Protein AF-A0A9X3Z5S8-F1 (afdb_monomer)

Secondary structure (DSSP, 8-state):
--HHHHHHHHHHHHHHHHH---------HHHHHHHHHHHHHHHHHHHHHHHHHHHHHHHHHHHHHT---HHHHHHHHHHHHHHHHHHHHHHHHHHHHHHHHHTTT-----

Structure (mmCIF, N/CA/C/O backbone):
data_AF-A0A9X3Z5S8-F1
#
_entry.id   AF-A0A9X3Z5S8-F1
#
loop_
_atom_site.group_PDB
_atom_site.id
_atom_site.type_symbol
_atom_site.label_atom_id
_atom_site.label_alt_id
_atom_site.label_comp_id
_atom_site.label_asym_id
_atom_site.label_entity_id
_atom_site.label_seq_id
_atom_site.pdbx_PDB_ins_code
_atom_site.Cartn_x
_atom_site.Cartn_y
_atom_site.Cartn_z
_atom_site.occupancy
_atom_site.B_iso_or_equiv
_atom_site.auth_seq_id
_atom_site.auth_comp_id
_atom_site.auth_asym_id
_atom_site.auth_atom_id
_atom_site.pdbx_PDB_model_num
ATOM 1 N N . MET A 1 1 ? 49.224 -14.948 -53.374 1.00 59.34 1 MET A N 1
ATOM 2 C CA . MET A 1 1 ? 48.389 -13.727 -53.307 1.00 59.34 1 MET A CA 1
ATOM 3 C C . MET A 1 1 ? 49.299 -12.514 -53.322 1.00 59.34 1 MET A C 1
ATOM 5 O O . MET A 1 1 ? 50.121 -12.370 -52.421 1.00 59.34 1 MET A O 1
ATOM 9 N N . ASN A 1 2 ? 49.204 -11.698 -54.368 1.00 77.31 2 ASN A N 1
ATOM 10 C CA . ASN A 1 2 ? 50.104 -10.565 -54.583 1.00 77.31 2 ASN A CA 1
ATOM 11 C C . ASN A 1 2 ? 49.851 -9.463 -53.538 1.00 77.31 2 ASN A C 1
ATOM 13 O O . ASN A 1 2 ? 48.727 -9.306 -53.066 1.00 77.31 2 ASN A O 1
ATOM 17 N N . HIS A 1 3 ? 50.877 -8.680 -53.180 1.00 76.88 3 HIS A N 1
ATOM 18 C CA . HIS A 1 3 ? 50.799 -7.618 -52.157 1.00 76.88 3 HIS A CA 1
ATOM 19 C C . HIS A 1 3 ? 49.606 -6.665 -52.368 1.00 76.88 3 HIS A C 1
ATOM 21 O O . HIS A 1 3 ? 48.899 -6.311 -51.429 1.00 76.88 3 HIS A O 1
ATOM 27 N N . LYS A 1 4 ? 49.311 -6.338 -53.632 1.00 79.38 4 LYS A N 1
ATOM 28 C CA . LYS A 1 4 ? 48.169 -5.500 -54.025 1.00 79.38 4 LYS A CA 1
ATOM 29 C C . LYS A 1 4 ? 46.807 -6.139 -53.703 1.00 79.38 4 LYS A C 1
ATOM 31 O O . LYS A 1 4 ? 45.887 -5.433 -53.316 1.00 79.38 4 LYS A O 1
ATOM 36 N N . GLN A 1 5 ? 46.688 -7.467 -53.793 1.00 79.12 5 GLN A N 1
ATOM 37 C CA . GLN A 1 5 ? 45.462 -8.200 -53.444 1.00 79.12 5 GLN A CA 1
ATOM 38 C C . GLN A 1 5 ? 45.247 -8.270 -51.924 1.00 79.12 5 GLN A C 1
ATOM 40 O O . GLN A 1 5 ? 44.112 -8.177 -51.470 1.00 79.12 5 GLN A O 1
ATOM 45 N N . LYS A 1 6 ? 46.326 -8.373 -51.130 1.00 76.44 6 LYS A N 1
ATOM 46 C CA . LYS A 1 6 ? 46.257 -8.295 -49.657 1.00 76.44 6 LYS A CA 1
ATOM 47 C C . LYS A 1 6 ? 45.746 -6.931 -49.191 1.00 76.44 6 LYS A C 1
ATOM 49 O O . LYS A 1 6 ? 44.852 -6.878 -48.356 1.00 76.44 6 LYS A O 1
ATOM 54 N N . LEU A 1 7 ? 46.267 -5.849 -49.773 1.00 78.06 7 LEU A N 1
ATOM 55 C CA . LEU A 1 7 ? 45.817 -4.488 -49.469 1.00 78.06 7 LEU A CA 1
ATOM 56 C C . LEU A 1 7 ? 44.363 -4.255 -49.891 1.00 78.06 7 LEU A C 1
ATOM 58 O O . LEU A 1 7 ? 43.588 -3.725 -49.105 1.00 78.06 7 LEU A O 1
ATOM 62 N N . ALA A 1 8 ? 43.972 -4.707 -51.087 1.00 82.44 8 ALA A N 1
ATOM 63 C CA . ALA A 1 8 ? 42.589 -4.593 -51.546 1.00 82.44 8 ALA A CA 1
ATOM 64 C C . ALA A 1 8 ? 41.612 -5.335 -50.617 1.00 82.44 8 ALA A C 1
ATOM 66 O O . ALA A 1 8 ? 40.583 -4.782 -50.243 1.00 82.44 8 ALA A O 1
ATOM 67 N N . SER A 1 9 ? 41.962 -6.551 -50.183 1.00 78.44 9 SER A N 1
ATOM 68 C CA . SER A 1 9 ? 41.125 -7.336 -49.269 1.00 78.44 9 SER A CA 1
ATOM 69 C C . SER A 1 9 ? 41.057 -6.736 -47.858 1.00 78.44 9 SER A C 1
ATOM 71 O O . SER A 1 9 ? 40.017 -6.830 -47.212 1.00 78.44 9 SER A O 1
ATOM 73 N N . LEU A 1 10 ? 42.137 -6.100 -47.387 1.00 82.12 10 LEU A N 1
ATOM 74 C CA . LEU A 1 10 ? 42.179 -5.398 -46.100 1.00 82.12 10 LEU A CA 1
ATOM 75 C C . LEU A 1 10 ? 41.271 -4.160 -46.106 1.00 82.12 10 LEU A C 1
ATOM 77 O O . LEU A 1 10 ? 40.514 -3.952 -45.162 1.00 82.12 10 LEU A O 1
ATOM 81 N N . VAL A 1 11 ? 41.319 -3.365 -47.179 1.00 83.81 11 VAL A N 1
ATOM 82 C CA . VAL A 1 11 ? 40.474 -2.171 -47.336 1.00 83.81 11 VAL A CA 1
ATOM 83 C C . VAL A 1 11 ? 39.000 -2.565 -47.375 1.00 83.81 11 VAL A C 1
ATOM 85 O O . VAL A 1 11 ? 38.195 -1.972 -46.667 1.00 83.81 11 VAL A O 1
ATOM 88 N N . LEU A 1 12 ? 38.657 -3.620 -48.118 1.00 82.81 12 LEU A N 1
ATOM 89 C CA . LEU A 1 12 ? 37.283 -4.119 -48.216 1.00 82.81 12 LEU A CA 1
ATOM 90 C C . LEU A 1 12 ? 36.747 -4.608 -46.860 1.00 82.81 12 LEU A C 1
ATOM 92 O O . LEU A 1 12 ? 35.613 -4.303 -46.501 1.00 82.81 12 LEU A O 1
ATOM 96 N N . PHE A 1 13 ? 37.578 -5.297 -46.074 1.00 82.25 13 PHE A N 1
ATOM 97 C CA . PHE A 1 13 ? 37.233 -5.731 -44.718 1.00 82.25 13 PHE A CA 1
ATOM 98 C C . PHE A 1 13 ? 36.998 -4.545 -43.767 1.00 82.25 13 PHE A C 1
ATOM 100 O O . PHE A 1 13 ? 36.011 -4.524 -43.032 1.00 82.25 13 PHE A O 1
ATOM 107 N N . PHE A 1 14 ? 37.857 -3.523 -43.821 1.00 79.00 14 PHE A N 1
ATOM 108 C CA . PHE A 1 14 ? 37.717 -2.319 -42.995 1.00 79.00 14 PHE A CA 1
ATOM 109 C C . PHE A 1 14 ? 36.494 -1.476 -43.385 1.00 79.00 14 PHE A C 1
ATOM 111 O O . PHE A 1 14 ? 35.823 -0.924 -42.516 1.00 79.00 14 PHE A O 1
ATOM 118 N N . SER A 1 15 ? 36.156 -1.411 -44.677 1.00 76.06 15 SER A N 1
ATOM 119 C CA . SER A 1 15 ? 34.953 -0.724 -45.157 1.00 76.06 15 SER A CA 1
ATOM 120 C C . SER A 1 15 ? 33.663 -1.399 -44.689 1.00 76.06 15 SER A C 1
ATOM 122 O O . SER A 1 15 ? 32.731 -0.696 -44.318 1.00 76.06 15 SER A O 1
ATOM 124 N N . ILE A 1 16 ? 33.615 -2.735 -44.648 1.00 78.81 16 ILE A N 1
ATOM 125 C CA . ILE A 1 16 ? 32.450 -3.480 -44.136 1.00 78.81 16 ILE A CA 1
ATOM 126 C C . ILE A 1 16 ? 32.283 -3.266 -42.624 1.00 78.81 16 ILE A C 1
ATOM 128 O O . ILE A 1 16 ? 31.165 -3.121 -42.140 1.00 78.81 16 ILE A O 1
ATOM 132 N N . LEU A 1 17 ? 33.386 -3.189 -41.872 1.00 74.81 17 LEU A N 1
ATOM 133 C CA . LEU A 1 17 ? 33.348 -2.879 -40.439 1.00 74.81 17 LEU A CA 1
ATOM 134 C C . LEU A 1 17 ? 32.859 -1.451 -40.152 1.00 74.81 17 LEU A C 1
ATOM 136 O O . LEU A 1 17 ? 32.187 -1.229 -39.152 1.00 74.81 17 LEU A O 1
ATOM 140 N N . MET A 1 18 ? 33.169 -0.492 -41.030 1.00 75.12 18 MET A N 1
ATOM 141 C CA . MET A 1 18 ? 32.757 0.913 -40.891 1.00 75.12 18 MET A CA 1
ATOM 142 C C . MET A 1 18 ? 31.294 1.162 -41.290 1.00 75.12 18 MET A C 1
ATOM 144 O O . MET A 1 18 ? 30.715 2.161 -40.871 1.00 75.12 18 MET A O 1
ATOM 148 N N . THR A 1 19 ? 30.687 0.275 -42.086 1.00 71.19 19 THR A N 1
ATOM 149 C CA . THR A 1 19 ? 29.264 0.344 -42.471 1.00 71.19 19 THR A CA 1
ATOM 150 C C . THR A 1 19 ? 28.374 -0.606 -41.672 1.00 71.19 19 THR A C 1
ATOM 152 O O . THR A 1 19 ? 27.153 -0.582 -41.834 1.00 71.19 19 THR A O 1
ATOM 155 N N . ALA A 1 20 ? 28.955 -1.416 -40.782 1.00 64.06 20 ALA A N 1
ATOM 156 C CA . ALA A 1 20 ? 28.213 -2.248 -39.850 1.00 64.06 20 ALA A CA 1
ATOM 157 C C . ALA A 1 20 ? 27.493 -1.363 -38.820 1.00 64.06 20 ALA A C 1
ATOM 159 O O . ALA A 1 20 ? 28.063 -0.931 -37.820 1.00 64.06 20 ALA A O 1
ATOM 160 N N . THR A 1 21 ? 26.216 -1.082 -39.063 1.00 66.00 21 THR A N 1
ATOM 161 C CA . THR A 1 21 ? 25.355 -0.414 -38.087 1.00 66.00 21 THR A CA 1
ATOM 162 C C . THR A 1 21 ? 25.050 -1.380 -36.937 1.00 66.00 21 THR A C 1
ATOM 164 O O . THR A 1 21 ? 24.496 -2.455 -37.201 1.00 66.00 21 THR A O 1
ATOM 167 N N . PRO A 1 22 ? 25.356 -1.040 -35.670 1.00 65.81 22 PRO 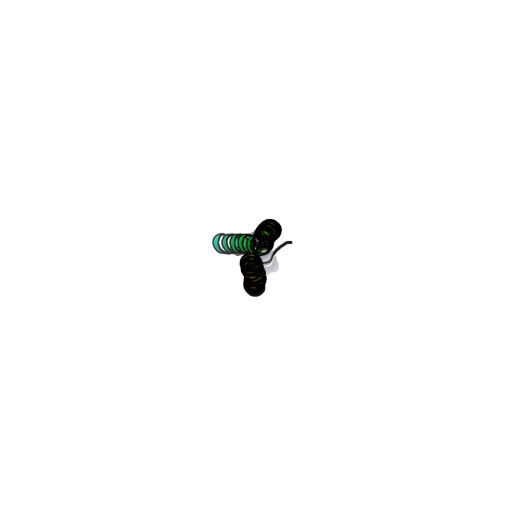A N 1
ATOM 168 C CA . PRO A 1 22 ? 24.942 -1.863 -34.544 1.00 65.81 22 PRO A CA 1
ATOM 169 C C . PRO A 1 22 ? 23.412 -1.873 -34.487 1.00 65.81 22 PRO A C 1
ATOM 171 O O . PRO A 1 22 ? 22.773 -0.855 -34.230 1.00 65.81 22 PRO A O 1
ATOM 174 N N . THR A 1 23 ? 22.814 -3.028 -34.769 1.00 61.16 23 THR A N 1
ATOM 175 C CA . THR A 1 23 ? 21.375 -3.226 -34.586 1.00 61.16 23 THR A CA 1
ATOM 176 C C . THR A 1 23 ? 21.169 -3.674 -33.150 1.00 61.16 23 THR A C 1
ATOM 178 O O . THR A 1 23 ? 21.380 -4.838 -32.817 1.00 61.16 23 THR A O 1
ATOM 181 N N . PHE A 1 24 ? 20.809 -2.737 -32.278 1.00 67.94 24 PHE A N 1
ATOM 182 C CA . PHE A 1 24 ? 20.334 -3.082 -30.945 1.00 67.94 24 PHE A CA 1
ATOM 183 C C . PHE A 1 24 ? 18.920 -3.650 -31.078 1.00 67.94 24 PHE A C 1
ATOM 185 O O . PHE A 1 24 ? 18.082 -3.068 -31.768 1.00 67.94 24 PHE A O 1
ATOM 192 N N . ALA A 1 25 ? 18.647 -4.788 -30.439 1.00 61.06 25 ALA A N 1
ATOM 193 C CA . ALA A 1 25 ? 17.271 -5.228 -30.262 1.00 61.06 25 ALA A CA 1
ATOM 194 C C . ALA A 1 25 ? 16.543 -4.132 -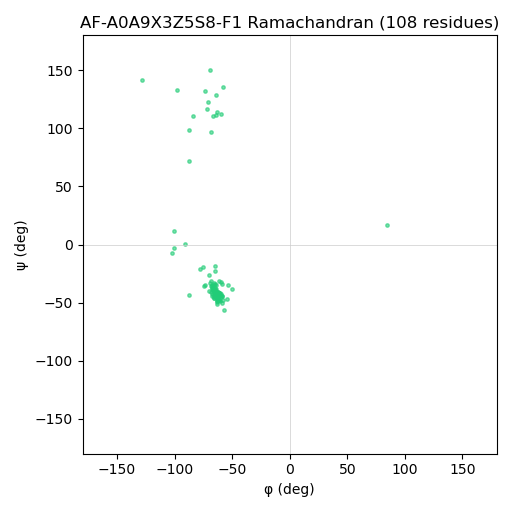29.471 1.00 61.06 25 ALA A C 1
ATOM 196 O O . ALA A 1 25 ? 16.893 -3.867 -28.323 1.00 61.06 25 ALA A O 1
ATOM 197 N N . ALA A 1 26 ? 15.597 -3.439 -30.106 1.00 61.12 26 ALA A N 1
ATOM 198 C CA . ALA A 1 26 ? 14.790 -2.445 -29.419 1.00 61.12 26 ALA A CA 1
ATOM 199 C C . ALA A 1 26 ? 13.959 -3.151 -28.341 1.00 61.12 26 ALA A C 1
ATOM 201 O O . ALA A 1 26 ? 13.281 -4.141 -28.634 1.00 61.12 26 ALA A O 1
ATOM 202 N N . ASP A 1 27 ? 14.008 -2.649 -27.106 1.00 63.50 27 ASP A N 1
ATOM 203 C CA . ASP A 1 27 ? 13.148 -3.152 -26.040 1.00 63.50 27 ASP A CA 1
ATOM 204 C C . ASP A 1 27 ? 11.679 -3.016 -26.453 1.00 63.50 27 ASP A C 1
ATOM 206 O O . ASP A 1 27 ? 11.242 -1.996 -26.995 1.00 63.50 27 ASP A O 1
ATOM 210 N N . ASN A 1 28 ? 10.899 -4.070 -26.214 1.00 72.81 28 ASN A N 1
ATOM 211 C CA . ASN A 1 28 ? 9.490 -4.081 -26.576 1.00 72.81 28 ASN A CA 1
ATOM 212 C C . ASN A 1 28 ? 8.736 -3.045 -25.724 1.00 72.81 28 ASN A C 1
ATOM 214 O O . ASN A 1 28 ? 8.556 -3.230 -24.521 1.00 72.81 28 ASN A O 1
ATOM 218 N N . VAL A 1 29 ? 8.273 -1.965 -26.363 1.00 68.81 29 VAL A N 1
ATOM 219 C CA . VAL A 1 29 ? 7.595 -0.827 -25.715 1.00 68.81 29 VAL A CA 1
ATOM 220 C C . VAL A 1 29 ? 6.409 -1.266 -24.852 1.00 68.81 29 VAL A C 1
ATOM 222 O O . VAL A 1 29 ? 6.189 -0.694 -23.787 1.00 68.81 29 VAL A O 1
ATOM 225 N N . LEU A 1 30 ? 5.673 -2.307 -25.261 1.00 65.75 30 LEU A N 1
ATOM 226 C CA . LEU A 1 30 ? 4.557 -2.843 -24.477 1.00 65.75 30 LEU A CA 1
ATOM 227 C C . LEU A 1 30 ? 5.057 -3.521 -23.197 1.00 65.75 30 LEU A C 1
ATOM 229 O O . LEU A 1 30 ? 4.492 -3.304 -22.130 1.00 65.75 30 LEU A O 1
ATOM 233 N N . VAL A 1 31 ? 6.155 -4.278 -23.278 1.00 75.31 31 VAL A N 1
ATOM 234 C CA . VAL A 1 31 ? 6.772 -4.933 -22.113 1.00 75.31 3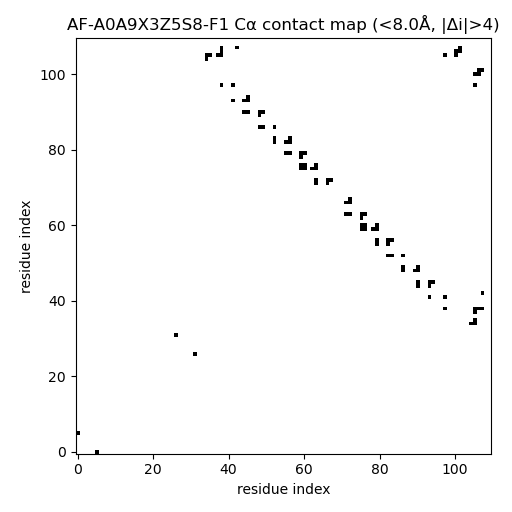1 VAL A CA 1
ATOM 235 C C . VAL A 1 31 ? 7.294 -3.891 -21.122 1.00 75.31 31 VAL A C 1
ATOM 237 O O . VAL A 1 31 ? 7.032 -4.003 -19.926 1.00 75.31 31 VAL A O 1
ATOM 240 N N . THR A 1 32 ? 7.977 -2.850 -21.598 1.00 78.75 32 THR A N 1
ATOM 241 C CA . THR A 1 32 ? 8.492 -1.772 -20.739 1.00 78.75 32 THR A CA 1
ATOM 242 C C . THR A 1 32 ? 7.360 -0.938 -20.131 1.00 78.75 32 THR A C 1
ATOM 244 O O . THR A 1 32 ? 7.368 -0.667 -18.931 1.00 78.75 32 THR A O 1
ATOM 247 N N . GLY A 1 33 ? 6.336 -0.593 -20.918 1.00 77.19 33 GLY A N 1
ATOM 248 C CA . GLY A 1 33 ? 5.168 0.148 -20.438 1.00 77.19 33 GLY A CA 1
ATOM 249 C C . GLY A 1 33 ? 4.383 -0.609 -19.363 1.00 77.19 33 GLY A C 1
ATOM 250 O O . GLY A 1 33 ? 4.024 -0.029 -18.338 1.00 77.19 33 GLY A O 1
ATOM 251 N N . THR A 1 34 ? 4.173 -1.919 -19.536 1.00 83.75 34 THR A N 1
ATOM 252 C CA . THR A 1 34 ? 3.514 -2.752 -18.518 1.00 83.75 34 THR A CA 1
ATOM 253 C C . THR A 1 34 ? 4.343 -2.863 -17.240 1.00 83.75 34 THR A C 1
ATOM 255 O O . THR A 1 34 ? 3.772 -2.783 -16.154 1.00 83.75 34 THR A O 1
ATOM 258 N N . LYS A 1 35 ? 5.675 -2.991 -17.336 1.00 82.25 35 LYS A N 1
ATOM 259 C CA . LYS A 1 35 ? 6.554 -2.996 -16.153 1.00 82.25 35 LYS A CA 1
ATOM 260 C C . LYS A 1 35 ? 6.421 -1.706 -15.342 1.00 82.25 35 LYS A C 1
ATOM 262 O O . LYS A 1 35 ? 6.275 -1.778 -14.125 1.00 82.25 35 LYS A O 1
ATOM 267 N N . ASN A 1 36 ? 6.390 -0.553 -16.010 1.00 85.75 36 ASN A N 1
ATOM 268 C CA . ASN A 1 36 ? 6.232 0.747 -15.352 1.00 85.75 36 ASN A CA 1
ATOM 269 C C . ASN A 1 36 ? 4.856 0.892 -14.694 1.00 85.75 36 ASN A C 1
ATOM 271 O O . ASN A 1 36 ? 4.773 1.245 -13.522 1.00 85.75 36 ASN A O 1
ATOM 275 N N . MET A 1 37 ? 3.785 0.518 -15.400 1.00 85.12 37 MET A N 1
ATOM 276 C CA . MET A 1 37 ? 2.432 0.544 -14.836 1.00 85.12 37 MET A CA 1
ATOM 277 C C . MET A 1 37 ? 2.327 -0.333 -13.582 1.00 85.12 37 MET A C 1
ATOM 279 O O . MET A 1 37 ? 1.745 0.071 -12.578 1.00 85.12 37 MET A O 1
ATOM 283 N N . LEU A 1 38 ? 2.898 -1.539 -13.626 1.00 87.50 38 LEU A N 1
ATOM 284 C CA . LEU A 1 38 ? 2.848 -2.475 -12.508 1.00 87.50 38 LEU A CA 1
ATOM 285 C C . LEU A 1 38 ? 3.664 -1.966 -11.312 1.00 87.50 38 LEU A C 1
ATOM 287 O O . LEU A 1 38 ? 3.218 -2.080 -10.171 1.00 87.50 38 LEU A O 1
ATOM 291 N N . ASN A 1 39 ? 4.814 -1.343 -11.576 1.00 87.25 39 ASN A N 1
ATOM 292 C CA . ASN A 1 39 ? 5.617 -0.651 -10.571 1.00 87.25 39 ASN A CA 1
ATOM 293 C C . ASN A 1 39 ? 4.834 0.466 -9.875 1.00 87.25 39 ASN A C 1
ATOM 295 O O . ASN A 1 39 ? 4.791 0.507 -8.642 1.00 87.25 39 ASN A O 1
ATOM 299 N N . ASP A 1 40 ? 4.197 1.339 -10.653 1.00 87.75 40 ASP A N 1
ATOM 300 C CA . ASP A 1 40 ? 3.445 2.477 -10.130 1.00 87.75 40 ASP A CA 1
ATOM 301 C C . ASP A 1 40 ? 2.262 2.008 -9.288 1.00 87.75 40 ASP A C 1
ATOM 303 O O . ASP A 1 40 ? 2.099 2.442 -8.146 1.00 87.75 40 ASP A O 1
ATOM 307 N N . VAL A 1 41 ? 1.473 1.062 -9.804 1.00 89.25 41 VAL A N 1
ATOM 308 C CA . VAL A 1 41 ? 0.324 0.502 -9.082 1.00 89.25 41 VAL A CA 1
ATOM 309 C C . VAL A 1 41 ? 0.765 -0.108 -7.755 1.00 89.25 41 VAL A C 1
ATOM 311 O O . VAL A 1 41 ? 0.171 0.198 -6.725 1.00 89.25 41 VAL A O 1
ATOM 314 N N . LEU A 1 42 ? 1.823 -0.923 -7.740 1.00 88.69 42 LEU A N 1
ATOM 315 C CA . LEU A 1 42 ? 2.308 -1.552 -6.508 1.00 88.69 42 LEU A CA 1
ATOM 316 C C . LEU A 1 42 ? 2.904 -0.537 -5.526 1.00 88.69 42 LEU A C 1
ATOM 318 O O . LEU A 1 42 ? 2.739 -0.699 -4.319 1.00 88.69 42 LEU A O 1
ATOM 322 N N . LYS A 1 43 ? 3.566 0.524 -6.010 1.00 87.75 43 LYS A N 1
ATOM 323 C CA . LYS A 1 43 ? 4.049 1.631 -5.166 1.00 87.75 43 LYS A CA 1
ATOM 324 C C . LYS A 1 43 ? 2.876 2.348 -4.498 1.00 87.75 43 LYS A C 1
ATOM 326 O O . LYS A 1 43 ? 2.896 2.537 -3.285 1.00 87.75 43 LYS A O 1
ATOM 331 N N . TRP A 1 44 ? 1.836 2.679 -5.260 1.00 89.12 44 TRP A N 1
ATOM 332 C CA . TRP A 1 44 ? 0.630 3.309 -4.723 1.00 89.12 44 TRP A CA 1
ATOM 333 C C . TRP A 1 44 ? -0.134 2.403 -3.766 1.00 89.12 44 TRP A C 1
ATOM 335 O O . TRP A 1 44 ? -0.638 2.888 -2.758 1.00 89.12 44 TRP A O 1
ATOM 345 N N . LEU A 1 45 ? -0.195 1.099 -4.035 1.00 89.31 45 LEU A N 1
ATOM 346 C CA . LEU A 1 45 ? -0.910 0.151 -3.187 1.00 89.31 45 LEU A CA 1
ATOM 347 C C . LEU A 1 45 ? -0.287 0.073 -1.782 1.00 89.31 45 LEU A C 1
ATOM 349 O O . LEU A 1 45 ? -1.015 0.179 -0.798 1.00 89.31 45 LEU A O 1
ATOM 353 N N . LEU A 1 46 ? 1.046 0.003 -1.700 1.00 90.06 46 LEU A N 1
ATOM 354 C CA . LEU A 1 46 ? 1.801 0.002 -0.435 1.00 90.06 46 LEU A CA 1
ATOM 355 C C . LEU A 1 46 ? 1.677 1.322 0.351 1.00 90.06 46 LEU A C 1
ATOM 357 O O . LEU A 1 46 ? 1.862 1.367 1.559 1.00 90.06 46 LEU A O 1
ATOM 361 N N . ILE A 1 47 ? 1.353 2.430 -0.317 1.00 91.12 47 ILE A N 1
ATOM 362 C CA . ILE 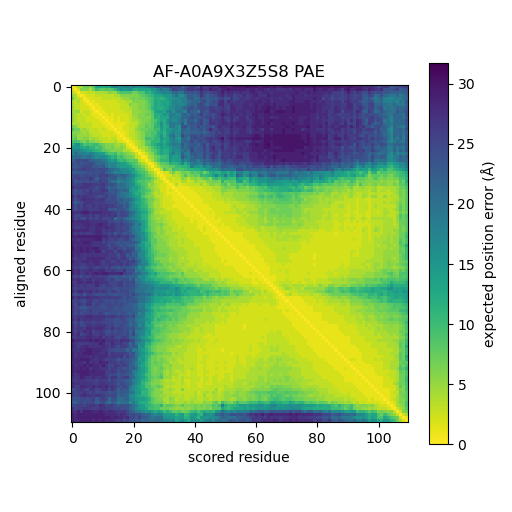A 1 47 ? 1.124 3.722 0.350 1.00 91.12 47 ILE A CA 1
ATOM 363 C C . ILE A 1 47 ? -0.341 3.852 0.791 1.00 91.12 47 ILE A C 1
ATOM 365 O O . ILE A 1 47 ? -0.639 4.303 1.899 1.00 91.12 47 ILE A O 1
ATOM 369 N N . LEU A 1 48 ? -1.279 3.462 -0.073 1.00 91.25 48 LEU A N 1
ATOM 370 C CA . LEU A 1 48 ? -2.709 3.656 0.145 1.00 91.25 48 LEU A CA 1
ATOM 371 C C . LEU A 1 48 ? -3.288 2.700 1.184 1.00 91.25 48 LEU A C 1
ATOM 373 O O . LEU A 1 48 ? -4.165 3.111 1.943 1.00 91.25 48 LEU A O 1
ATOM 377 N N . ILE A 1 49 ? -2.821 1.452 1.256 1.00 92.62 49 ILE A N 1
ATOM 378 C CA . ILE A 1 49 ? -3.298 0.486 2.257 1.00 92.62 49 ILE A CA 1
ATOM 379 C C . ILE A 1 49 ? -3.099 1.019 3.687 1.00 92.62 49 ILE A C 1
ATOM 381 O O . ILE A 1 49 ? -4.096 1.148 4.408 1.00 92.62 49 ILE A O 1
ATOM 385 N N . PRO A 1 50 ? -1.883 1.400 4.121 1.00 92.38 50 PRO A N 1
ATOM 386 C CA . PRO A 1 50 ? -1.686 1.927 5.466 1.00 92.38 50 PRO A CA 1
ATOM 387 C C . PRO A 1 50 ? -2.365 3.286 5.660 1.00 92.38 50 PRO A C 1
ATOM 389 O O . PRO A 1 50 ? -2.921 3.530 6.731 1.00 92.38 50 PRO A O 1
ATOM 392 N N . ALA A 1 51 ? -2.396 4.151 4.640 1.00 94.00 51 ALA A N 1
ATOM 393 C CA . ALA A 1 51 ? -3.057 5.453 4.735 1.00 94.00 51 ALA A CA 1
ATOM 394 C C . ALA A 1 51 ? -4.573 5.323 4.967 1.00 94.00 51 ALA A C 1
ATOM 396 O O . ALA A 1 51 ? -5.126 5.923 5.890 1.00 94.00 51 ALA A O 1
ATOM 397 N N . THR A 1 52 ? -5.255 4.501 4.169 1.00 93.25 52 THR A N 1
ATOM 398 C CA . THR A 1 52 ? -6.704 4.275 4.298 1.00 93.25 52 THR A CA 1
ATOM 399 C C . THR A 1 52 ? -7.050 3.556 5.600 1.00 93.25 52 THR A C 1
ATOM 401 O O . THR A 1 52 ? -8.025 3.920 6.262 1.00 93.25 52 THR A O 1
ATOM 404 N N . ALA A 1 53 ? -6.221 2.601 6.031 1.00 93.62 53 ALA A N 1
ATOM 405 C CA . ALA A 1 53 ? -6.372 1.949 7.324 1.00 93.62 53 ALA A CA 1
ATOM 406 C C . ALA A 1 53 ? -6.208 2.934 8.490 1.00 93.62 53 ALA A C 1
ATOM 408 O O . ALA A 1 53 ? -7.013 2.910 9.421 1.00 93.62 53 ALA A O 1
ATOM 409 N N . ALA A 1 54 ? -5.223 3.835 8.431 1.00 93.38 54 ALA A N 1
ATOM 410 C CA . ALA A 1 54 ? -5.015 4.862 9.448 1.00 93.38 54 ALA A CA 1
ATOM 411 C C . ALA A 1 54 ? -6.227 5.798 9.572 1.00 93.38 54 ALA A C 1
ATOM 413 O O . ALA A 1 54 ? -6.657 6.096 10.688 1.00 93.38 54 ALA A O 1
ATOM 414 N N . VAL A 1 55 ? -6.825 6.204 8.445 1.00 96.38 55 VAL A N 1
ATOM 415 C CA . VAL A 1 55 ? -8.053 7.018 8.421 1.00 96.38 55 VAL A CA 1
ATOM 416 C C . VAL A 1 55 ? -9.248 6.250 8.993 1.00 96.38 55 VAL A C 1
ATOM 418 O O . VAL A 1 55 ? -9.979 6.773 9.832 1.00 96.38 55 VAL A O 1
ATOM 421 N N . ALA A 1 56 ? -9.445 4.989 8.602 1.00 94.00 56 ALA A N 1
ATOM 422 C CA . ALA A 1 56 ? -10.538 4.175 9.133 1.00 94.00 56 ALA A CA 1
ATOM 423 C C . ALA A 1 56 ? -10.391 3.944 10.648 1.00 94.00 56 ALA A C 1
ATOM 425 O O . ALA A 1 56 ? -11.359 4.064 11.401 1.00 94.00 56 ALA A O 1
ATOM 426 N N . ILE A 1 57 ? -9.174 3.658 11.117 1.00 95.50 57 ILE A N 1
ATOM 427 C CA . ILE A 1 57 ? -8.868 3.462 12.537 1.00 95.50 57 ILE A CA 1
ATOM 428 C C . ILE A 1 57 ? -9.075 4.759 13.323 1.00 95.50 57 ILE A C 1
ATOM 430 O O . ILE A 1 57 ? -9.672 4.724 14.402 1.00 95.50 57 ILE A O 1
ATOM 434 N N . SER A 1 58 ? -8.611 5.903 12.818 1.00 93.75 58 SER A N 1
ATOM 435 C CA . SER A 1 58 ? -8.787 7.191 13.497 1.00 93.75 58 SER A CA 1
ATOM 436 C C . SER A 1 58 ? -10.263 7.586 13.581 1.00 93.75 58 SER A C 1
ATOM 438 O O . SER A 1 58 ? -10.717 7.986 14.654 1.00 93.75 58 SER A O 1
ATOM 440 N N . TYR A 1 59 ? -11.041 7.354 12.521 1.00 94.38 59 TYR A N 1
ATOM 441 C CA . TYR A 1 59 ? -12.486 7.582 12.514 1.00 94.38 59 TYR A CA 1
ATOM 442 C C . TYR A 1 59 ? -13.217 6.718 13.552 1.00 94.38 59 TYR A C 1
ATOM 444 O O . TYR A 1 59 ? -14.005 7.228 14.348 1.00 94.38 59 TYR A O 1
ATOM 452 N N . GLN A 1 60 ? -12.912 5.418 13.623 1.00 94.50 60 GLN A N 1
ATOM 453 C CA . GLN A 1 60 ? -13.520 4.544 14.633 1.00 94.50 60 GLN A CA 1
ATOM 454 C C . GLN A 1 60 ? -13.098 4.913 16.059 1.00 94.50 60 GLN A C 1
ATOM 456 O O . GLN A 1 60 ? -13.909 4.818 16.981 1.00 94.50 60 GLN A O 1
ATOM 461 N N . ASN A 1 61 ? -11.855 5.359 16.257 1.00 93.31 61 ASN A N 1
ATOM 462 C CA . ASN A 1 61 ? -11.395 5.863 17.550 1.00 93.31 61 ASN A CA 1
ATOM 463 C C . ASN A 1 61 ? -12.128 7.139 17.959 1.00 93.31 61 ASN A C 1
ATOM 465 O O . ASN A 1 61 ? -12.461 7.292 19.132 1.00 93.31 61 ASN A O 1
ATOM 469 N N . TRP A 1 62 ? -12.400 8.036 17.014 1.00 94.31 62 TRP A N 1
ATOM 470 C CA . TRP A 1 62 ? -13.198 9.223 17.286 1.00 94.31 62 TRP A CA 1
ATOM 471 C C . TRP A 1 62 ? -14.619 8.841 17.704 1.00 94.31 62 TRP A C 1
ATOM 473 O O . TRP A 1 62 ? -15.044 9.218 18.792 1.00 94.31 62 TRP A O 1
ATOM 483 N N . LEU A 1 63 ? -15.296 7.988 16.933 1.00 92.31 63 LEU A N 1
ATOM 484 C CA . LEU A 1 63 ? -16.635 7.512 17.287 1.00 92.31 63 LEU A CA 1
ATOM 485 C C . LEU A 1 63 ? -16.678 6.779 18.633 1.00 92.31 63 LEU A C 1
ATOM 487 O O . LEU A 1 63 ? -17.690 6.822 19.322 1.00 92.31 63 LEU A O 1
ATOM 491 N N . LYS A 1 64 ? -15.600 6.083 19.006 1.00 91.94 64 LYS A N 1
ATOM 492 C CA . LYS A 1 64 ? -15.475 5.416 20.306 1.00 91.94 64 LYS A CA 1
ATOM 493 C C . LYS A 1 64 ? -15.375 6.412 21.462 1.00 91.94 64 LYS A C 1
ATOM 495 O O . LYS A 1 64 ? -15.844 6.097 22.543 1.00 91.94 64 LYS A O 1
ATOM 500 N N . LYS A 1 65 ? -14.784 7.591 21.246 1.00 91.62 65 LYS A N 1
ATOM 501 C CA . LYS A 1 65 ? -14.723 8.664 22.254 1.00 91.62 65 LYS A CA 1
ATOM 502 C C . LYS A 1 65 ? -16.052 9.406 22.419 1.00 91.62 65 LYS A C 1
ATOM 504 O O . LYS A 1 65 ? -16.234 10.077 23.423 1.00 91.62 65 LYS A O 1
ATOM 509 N N . SER A 1 66 ? -16.946 9.313 21.437 1.00 91.00 66 SER A N 1
ATOM 510 C CA . SER A 1 66 ? -18.242 10.004 21.428 1.00 91.00 66 SER A CA 1
ATOM 511 C C . SER A 1 66 ? -19.389 9.199 22.044 1.00 91.00 66 SER A C 1
ATOM 513 O O . SER A 1 66 ? -20.517 9.676 22.041 1.00 91.00 66 SER A O 1
ATOM 515 N N . THR A 1 67 ? -19.126 7.985 22.530 1.00 90.56 67 THR A N 1
ATOM 516 C CA . THR A 1 67 ? -20.128 7.105 23.143 1.00 90.56 67 THR A CA 1
ATOM 517 C C . THR A 1 67 ? -19.624 6.626 24.500 1.00 90.56 67 THR A C 1
ATOM 519 O O . THR A 1 67 ? -18.435 6.347 24.658 1.00 90.56 67 THR A O 1
ATOM 522 N N . GLU A 1 68 ? -20.525 6.534 25.475 1.00 91.06 68 GLU A N 1
ATOM 523 C CA . GLU A 1 68 ? -20.245 6.004 26.817 1.00 91.06 68 GLU A CA 1
ATOM 524 C C . GLU A 1 68 ? -20.772 4.570 26.985 1.00 91.06 68 GLU A C 1
ATOM 526 O O . GLU A 1 68 ? -20.459 3.904 27.969 1.00 91.06 68 GLU A O 1
ATOM 531 N N . GLU A 1 69 ? -21.520 4.063 25.997 1.00 94.56 69 GLU A N 1
ATOM 532 C CA . GLU A 1 69 ? -22.122 2.732 26.030 1.00 94.56 69 GLU A CA 1
ATOM 533 C C . GLU A 1 69 ? -21.061 1.626 25.862 1.00 94.56 69 GLU A C 1
ATOM 535 O O . GLU A 1 69 ? -20.439 1.506 24.793 1.00 94.56 69 GLU A O 1
ATOM 540 N N . PRO A 1 70 ? -20.850 0.752 26.869 1.00 91.25 70 PRO A N 1
ATOM 541 C CA . PRO A 1 70 ? -19.797 -0.264 26.834 1.00 91.25 70 PRO A CA 1
ATOM 542 C C . PRO A 1 70 ? -19.910 -1.228 25.646 1.00 91.25 70 PR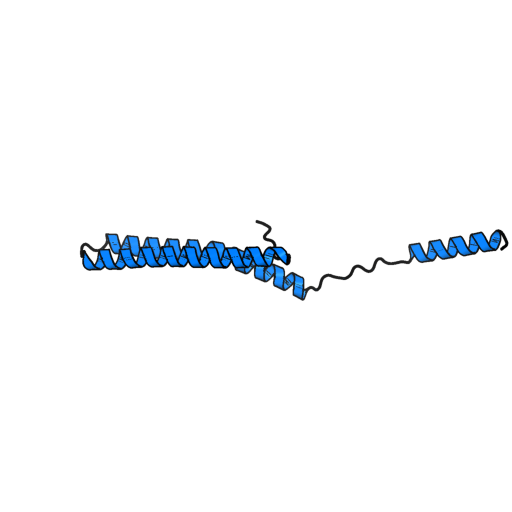O A C 1
ATOM 544 O O . PRO A 1 70 ? -18.894 -1.658 25.087 1.00 91.25 70 PRO A O 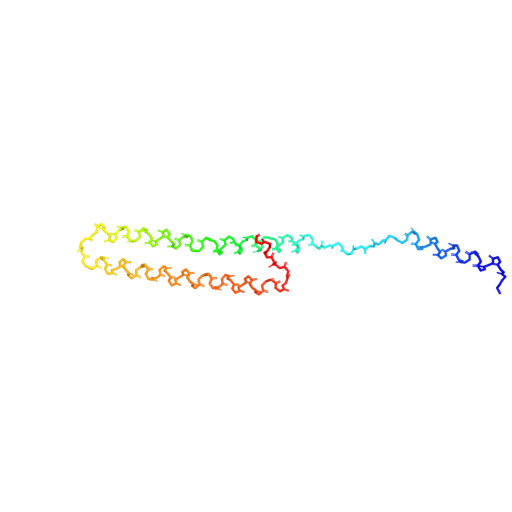1
ATOM 547 N N . ALA A 1 71 ? -21.138 -1.551 25.230 1.00 93.25 71 ALA A N 1
ATOM 548 C CA . ALA A 1 71 ? -21.394 -2.433 24.096 1.00 93.25 71 ALA A CA 1
ATOM 549 C C . ALA A 1 71 ? -20.901 -1.824 22.770 1.00 93.25 71 ALA A C 1
ATOM 551 O O . ALA A 1 71 ? -20.250 -2.504 21.967 1.00 93.25 71 ALA A O 1
ATOM 552 N N . GLU A 1 72 ? -21.134 -0.527 22.557 1.00 92.12 72 GLU A N 1
ATOM 553 C CA . GLU A 1 72 ? -20.675 0.180 21.359 1.00 92.12 72 GLU A CA 1
ATOM 554 C C . GLU A 1 72 ? -19.153 0.354 21.346 1.00 92.12 72 GLU A C 1
ATOM 556 O O . GLU A 1 72 ? -18.500 0.155 20.315 1.00 92.12 72 GLU A O 1
ATOM 561 N N . ILE A 1 73 ? -18.564 0.659 22.504 1.00 93.31 73 ILE A N 1
ATOM 562 C CA . ILE A 1 73 ? -17.111 0.774 22.686 1.00 93.31 73 ILE A CA 1
ATOM 563 C C . ILE A 1 73 ? -16.417 -0.552 22.335 1.00 93.31 73 ILE A C 1
ATOM 565 O O . ILE A 1 73 ? -15.377 -0.560 21.653 1.00 93.31 73 ILE A O 1
ATOM 569 N N . ALA A 1 74 ? -16.988 -1.683 22.761 1.00 93.25 74 ALA A N 1
ATOM 570 C CA . ALA A 1 74 ? -16.481 -3.016 22.451 1.00 93.25 74 ALA A CA 1
ATOM 571 C C . ALA A 1 74 ? -16.586 -3.330 20.948 1.00 93.25 74 ALA A C 1
ATOM 573 O O . ALA A 1 74 ? -15.616 -3.803 20.342 1.00 93.25 74 ALA A O 1
ATOM 574 N N . ALA A 1 75 ? -17.720 -3.000 20.319 1.00 94.12 75 ALA A N 1
ATOM 575 C CA . ALA A 1 75 ? -17.927 -3.184 18.884 1.00 94.12 75 ALA A CA 1
ATOM 576 C C . ALA A 1 75 ? -16.915 -2.380 18.047 1.00 94.12 75 ALA A C 1
ATOM 578 O O . ALA A 1 75 ? -16.240 -2.945 17.181 1.00 94.12 75 ALA A O 1
ATOM 579 N N . LYS A 1 76 ? -16.723 -1.090 18.351 1.00 91.81 76 LYS A N 1
ATOM 580 C CA . LYS A 1 76 ? -15.750 -0.228 17.653 1.00 91.81 76 LYS A CA 1
ATOM 581 C C . LYS A 1 76 ? -14.309 -0.702 17.862 1.00 91.81 76 LYS A C 1
ATOM 583 O O . LYS A 1 76 ? -13.522 -0.728 16.917 1.00 91.81 76 LYS A O 1
ATOM 588 N N . SER A 1 77 ? -13.967 -1.183 19.060 1.00 92.50 77 SER A N 1
ATOM 589 C CA . SER A 1 77 ? -12.644 -1.770 19.339 1.00 92.50 77 SER A CA 1
ATOM 590 C C . SER A 1 77 ? -12.385 -3.047 18.529 1.00 92.50 77 SER A C 1
ATOM 592 O O . SER A 1 77 ? -11.261 -3.284 18.083 1.00 92.50 77 SER A O 1
ATOM 594 N N . LYS A 1 78 ? -13.422 -3.860 18.285 1.00 95.44 78 LYS A N 1
ATOM 595 C CA . LYS A 1 78 ? -13.336 -5.026 17.394 1.00 95.44 78 LYS A CA 1
ATOM 596 C C . LYS A 1 78 ? -13.109 -4.605 15.941 1.00 95.44 78 LYS A C 1
ATOM 598 O O . LYS A 1 78 ? -12.308 -5.239 15.257 1.00 95.44 78 LYS A O 1
ATOM 603 N N . LEU A 1 79 ? -13.770 -3.542 15.477 1.00 93.88 79 LEU A N 1
ATOM 604 C CA . LEU A 1 79 ? -13.570 -3.002 14.127 1.00 93.88 79 LEU A CA 1
ATOM 605 C C . LEU A 1 79 ? -12.148 -2.469 13.927 1.00 93.88 79 LEU A C 1
ATOM 607 O O . LEU A 1 79 ? -11.510 -2.832 12.946 1.00 93.88 79 LEU A O 1
ATOM 611 N N . ILE A 1 80 ? -11.611 -1.704 14.883 1.00 94.81 80 ILE A N 1
ATOM 612 C CA . ILE A 1 80 ? -10.224 -1.206 14.835 1.00 94.81 80 ILE A CA 1
ATOM 613 C C . ILE A 1 80 ? -9.229 -2.361 14.656 1.00 94.81 80 ILE A C 1
ATOM 615 O O . ILE A 1 80 ? -8.370 -2.307 13.777 1.00 94.81 80 ILE A O 1
ATOM 619 N N . LYS A 1 81 ? -9.382 -3.443 15.432 1.00 95.44 81 LYS A N 1
ATOM 620 C CA . LYS A 1 81 ? -8.534 -4.638 15.291 1.00 95.44 81 LYS A CA 1
ATOM 621 C C . LYS A 1 81 ? -8.662 -5.277 13.906 1.00 95.44 81 LYS A C 1
ATOM 623 O O . LYS A 1 81 ? -7.652 -5.660 13.328 1.00 95.44 81 LYS A O 1
ATOM 628 N N . LYS A 1 82 ? -9.878 -5.369 13.358 1.00 95.62 82 LYS A N 1
ATOM 629 C CA . LYS A 1 82 ? -10.104 -5.902 12.004 1.00 95.62 82 LYS A CA 1
ATOM 630 C C . LYS A 1 82 ? -9.421 -5.053 10.932 1.00 95.62 82 LYS A C 1
ATOM 632 O O . LYS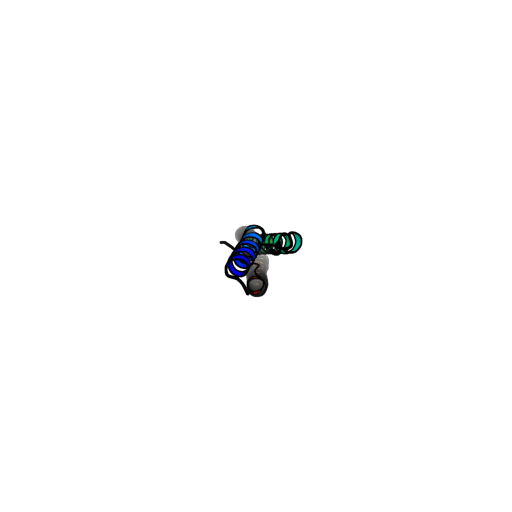 A 1 82 ? -8.773 -5.625 10.065 1.00 95.62 82 LYS A O 1
ATOM 637 N N . TYR A 1 83 ? -9.528 -3.724 11.007 1.00 94.06 83 TYR A N 1
ATOM 638 C CA . TYR A 1 83 ? -8.861 -2.826 10.059 1.00 94.06 83 TYR A CA 1
ATOM 639 C C . TYR A 1 83 ? -7.340 -2.954 10.125 1.00 94.06 83 TYR A C 1
ATOM 641 O O . TYR A 1 83 ? -6.696 -3.025 9.086 1.00 94.06 83 TYR A O 1
ATOM 649 N N . MET A 1 84 ? -6.774 -3.066 11.328 1.00 93.75 84 MET A N 1
ATOM 650 C CA . MET A 1 84 ? -5.337 -3.279 11.510 1.00 93.75 84 MET A CA 1
ATOM 651 C C . MET A 1 84 ? -4.871 -4.603 10.889 1.00 93.75 84 MET A C 1
ATOM 653 O O . MET A 1 84 ? -3.903 -4.621 10.138 1.00 93.75 84 MET A O 1
ATOM 657 N N . VAL A 1 85 ? -5.577 -5.707 11.153 1.00 95.00 85 VAL A N 1
ATOM 658 C CA . VAL A 1 85 ? -5.234 -7.020 10.577 1.00 95.00 85 VAL A CA 1
ATOM 659 C C . VAL A 1 85 ? -5.378 -7.010 9.053 1.00 95.00 85 VAL A C 1
ATOM 661 O O . VAL A 1 85 ? -4.498 -7.506 8.357 1.00 95.00 85 VAL A O 1
ATOM 664 N N . ALA A 1 86 ? -6.449 -6.413 8.526 1.00 92.81 86 ALA A N 1
ATOM 665 C CA . ALA A 1 86 ? -6.659 -6.292 7.085 1.00 92.81 86 ALA A CA 1
ATOM 666 C C . ALA A 1 86 ? -5.548 -5.477 6.407 1.00 92.81 86 ALA A C 1
ATOM 668 O O . ALA A 1 86 ? -5.057 -5.881 5.356 1.00 92.81 86 ALA A O 1
ATOM 669 N N . ALA A 1 87 ? -5.119 -4.375 7.028 1.00 93.38 87 ALA A N 1
ATOM 670 C CA . ALA A 1 87 ? -4.028 -3.549 6.525 1.00 93.38 87 ALA A CA 1
ATOM 671 C C . ALA A 1 87 ? -2.708 -4.323 6.465 1.00 93.38 87 ALA A C 1
ATOM 673 O O . ALA A 1 87 ? -2.047 -4.311 5.435 1.00 93.38 87 ALA A O 1
ATOM 674 N N . VAL A 1 88 ? -2.362 -5.057 7.529 1.00 94.12 88 VAL A N 1
ATOM 675 C CA . VAL A 1 88 ? -1.137 -5.871 7.566 1.00 94.12 88 VAL A CA 1
ATOM 676 C C . VAL A 1 88 ? -1.163 -6.956 6.490 1.00 94.12 88 VAL A C 1
ATOM 678 O O . VAL A 1 88 ? -0.191 -7.116 5.760 1.00 94.12 88 VAL A O 1
ATOM 681 N N . ILE A 1 89 ? -2.277 -7.679 6.346 1.00 93.75 89 ILE A N 1
ATOM 682 C CA . ILE A 1 89 ? -2.402 -8.729 5.323 1.00 93.75 89 ILE A CA 1
ATOM 683 C C . ILE A 1 89 ? -2.301 -8.131 3.915 1.00 93.75 89 ILE A C 1
ATOM 685 O O . ILE A 1 89 ? -1.606 -8.693 3.065 1.00 93.75 89 ILE A O 1
ATOM 689 N N . GLY A 1 90 ? -2.970 -7.002 3.666 1.00 90.81 90 GLY A N 1
ATOM 690 C CA . GLY A 1 90 ? -2.915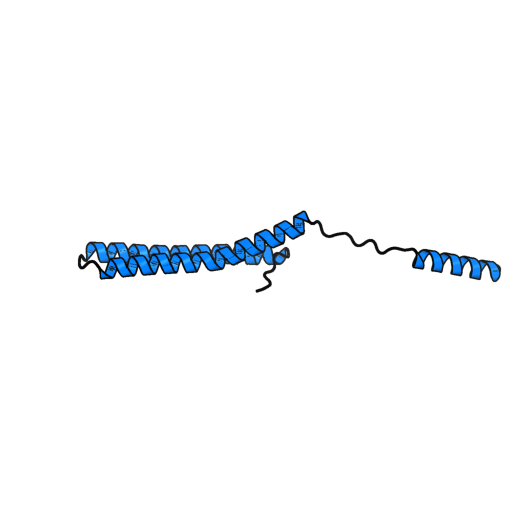 -6.302 2.384 1.00 90.81 90 GLY A CA 1
ATOM 691 C C . GLY A 1 90 ? -1.500 -5.840 2.042 1.00 90.81 90 GLY A C 1
ATOM 692 O O . GLY A 1 90 ? -1.016 -6.120 0.947 1.00 90.81 90 GLY A O 1
ATOM 693 N N . GLU A 1 91 ? -0.818 -5.216 3.002 1.00 93.25 91 GLU A N 1
ATOM 694 C CA . GLU A 1 91 ? 0.545 -4.708 2.842 1.00 93.25 91 GLU A CA 1
ATOM 695 C C . GLU A 1 91 ? 1.538 -5.844 2.578 1.00 93.25 91 GLU A C 1
ATOM 697 O O . GLU A 1 91 ? 2.301 -5.798 1.615 1.00 93.25 91 GLU A O 1
ATOM 702 N N . CYS A 1 92 ? 1.482 -6.920 3.370 1.00 91.31 92 CYS A N 1
ATOM 703 C CA . CYS A 1 92 ? 2.337 -8.088 3.169 1.00 91.31 92 CYS A CA 1
ATOM 704 C C . CYS A 1 92 ? 2.095 -8.743 1.805 1.00 91.31 92 CYS A C 1
ATOM 706 O O . CYS A 1 92 ? 3.050 -9.106 1.123 1.00 91.31 92 CYS A O 1
ATOM 708 N N . SER A 1 93 ? 0.835 -8.873 1.382 1.00 90.31 93 SER A N 1
ATOM 709 C CA . SER A 1 93 ? 0.499 -9.467 0.082 1.00 90.31 93 SER A CA 1
ATOM 710 C C . SER A 1 93 ? 1.046 -8.622 -1.070 1.00 90.31 93 SER A C 1
ATOM 712 O O . SER A 1 93 ? 1.677 -9.148 -1.986 1.00 90.31 93 SER A O 1
ATOM 714 N N . ALA A 1 94 ? 0.863 -7.304 -0.999 1.00 90.00 94 ALA A N 1
ATOM 715 C CA . ALA A 1 94 ? 1.370 -6.362 -1.989 1.00 90.00 94 ALA A CA 1
ATOM 716 C C . ALA A 1 94 ? 2.903 -6.346 -2.046 1.00 90.00 94 ALA A C 1
ATOM 718 O O . ALA A 1 94 ? 3.485 -6.343 -3.133 1.00 90.00 94 ALA A O 1
ATOM 719 N N . ALA A 1 95 ? 3.557 -6.400 -0.884 1.00 87.88 95 ALA A N 1
ATOM 720 C CA . ALA A 1 95 ? 5.007 -6.443 -0.774 1.00 87.88 95 ALA A CA 1
ATOM 721 C C . ALA A 1 95 ? 5.579 -7.737 -1.368 1.00 87.88 95 ALA A C 1
ATOM 723 O O . ALA A 1 95 ? 6.550 -7.678 -2.118 1.00 87.88 95 ALA A O 1
ATOM 724 N N . ILE A 1 96 ? 4.955 -8.892 -1.102 1.00 90.56 96 ILE A N 1
ATOM 725 C CA . ILE A 1 96 ? 5.354 -10.181 -1.689 1.00 90.56 96 ILE A CA 1
ATOM 726 C C . ILE A 1 96 ? 5.214 -10.142 -3.212 1.00 90.56 96 ILE A C 1
ATOM 728 O O . ILE A 1 96 ? 6.146 -10.518 -3.919 1.00 90.56 96 ILE A O 1
ATOM 732 N N . VAL A 1 97 ? 4.081 -9.659 -3.730 1.00 89.25 97 VAL A N 1
ATOM 733 C CA . VAL A 1 97 ? 3.861 -9.547 -5.181 1.00 89.25 97 VAL A CA 1
ATOM 734 C C . VAL A 1 97 ? 4.922 -8.648 -5.816 1.00 89.25 97 VAL A C 1
ATOM 736 O O . VAL A 1 97 ? 5.531 -9.031 -6.814 1.00 89.25 97 VAL A O 1
ATOM 739 N N . LYS A 1 98 ? 5.214 -7.495 -5.206 1.00 86.00 98 LYS A N 1
ATOM 740 C CA . LYS A 1 98 ? 6.266 -6.589 -5.676 1.00 86.00 98 LYS A CA 1
ATOM 741 C C . LYS A 1 98 ? 7.654 -7.229 -5.635 1.00 86.00 98 LYS A C 1
ATOM 743 O O . LYS A 1 98 ? 8.404 -7.084 -6.593 1.00 86.00 98 LYS A O 1
ATOM 748 N N . LEU A 1 99 ? 7.972 -7.975 -4.579 1.00 86.62 99 LEU A N 1
ATOM 749 C CA . LEU A 1 99 ? 9.242 -8.692 -4.438 1.00 86.62 99 LEU A CA 1
ATOM 750 C C . LEU A 1 99 ? 9.410 -9.779 -5.505 1.00 86.62 99 LEU A C 1
ATOM 752 O O . LEU A 1 99 ? 10.491 -9.945 -6.059 1.00 86.62 99 LEU A O 1
ATOM 756 N N . VAL A 1 100 ? 8.350 -10.519 -5.835 1.00 87.06 100 VAL A N 1
ATOM 757 C CA . VAL A 1 100 ? 8.417 -11.501 -6.928 1.00 87.06 100 VAL A CA 1
ATOM 758 C C . VAL A 1 100 ? 8.630 -10.790 -8.264 1.00 87.06 100 VAL A C 1
ATOM 760 O O . VAL A 1 100 ? 9.460 -11.214 -9.066 1.00 87.06 100 VAL A O 1
ATOM 763 N N . LEU A 1 101 ? 7.919 -9.688 -8.500 1.00 86.12 101 LEU A N 1
ATOM 764 C CA . LEU A 1 101 ? 7.993 -8.940 -9.753 1.00 86.12 101 LEU A CA 1
ATOM 765 C C . LEU A 1 101 ? 9.323 -8.199 -9.946 1.00 86.12 101 LEU A C 1
ATOM 767 O O . LEU A 1 101 ? 9.756 -8.044 -11.092 1.00 86.12 101 LEU A O 1
ATOM 771 N N . SER A 1 102 ? 10.028 -7.828 -8.872 1.00 83.00 102 SER A N 1
ATOM 772 C CA . SER A 1 102 ? 11.360 -7.219 -8.988 1.00 83.00 102 SER A CA 1
ATOM 773 C C . SER A 1 102 ? 12.376 -8.141 -9.666 1.00 83.00 102 SER A C 1
ATOM 775 O O . SER A 1 102 ? 13.208 -7.677 -10.441 1.00 83.00 102 SER A O 1
ATOM 777 N N . TYR A 1 103 ? 12.251 -9.466 -9.515 1.00 80.25 103 TYR A N 1
ATOM 778 C CA . TYR A 1 103 ? 13.096 -10.418 -10.254 1.00 80.25 103 TYR A CA 1
ATOM 779 C C . TYR A 1 103 ? 12.879 -10.385 -11.777 1.00 80.25 103 TYR A C 1
ATOM 781 O O . TYR A 1 103 ? 13.747 -10.823 -12.528 1.00 80.25 103 TYR A O 1
ATOM 789 N N . TYR A 1 104 ? 11.756 -9.832 -12.247 1.00 80.69 104 TYR A N 1
ATOM 790 C CA . TYR A 1 104 ? 11.423 -9.684 -13.669 1.00 80.69 104 TYR A CA 1
ATOM 791 C C . TYR A 1 104 ? 11.677 -8.260 -14.203 1.00 80.69 104 TYR A C 1
ATOM 793 O O . TYR A 1 104 ? 11.275 -7.917 -15.323 1.00 80.69 104 TYR A O 1
ATOM 801 N N . GLY A 1 105 ? 12.366 -7.419 -13.422 1.00 73.81 105 GLY A N 1
ATOM 802 C CA . GLY A 1 105 ? 12.711 -6.044 -13.792 1.00 73.81 105 GLY A CA 1
ATOM 803 C C . GLY A 1 105 ? 11.608 -5.021 -13.516 1.00 73.81 105 GLY A C 1
ATOM 804 O O . GLY A 1 105 ? 11.658 -3.921 -14.058 1.00 73.81 105 GLY A O 1
ATOM 805 N N . VAL A 1 106 ? 10.619 -5.368 -12.689 1.00 76.06 106 VAL A N 1
ATOM 806 C CA . VAL A 1 106 ? 9.654 -4.422 -12.105 1.00 76.06 106 VAL A CA 1
ATOM 807 C C . VAL A 1 106 ? 10.285 -3.890 -10.818 1.00 76.06 106 VAL A C 1
ATOM 809 O O . VAL A 1 106 ? 9.968 -4.319 -9.710 1.00 76.06 106 VAL A O 1
ATOM 812 N N . ASN A 1 107 ? 11.298 -3.043 -10.990 1.00 68.56 107 ASN A N 1
ATOM 813 C CA . ASN A 1 107 ? 12.079 -2.483 -9.892 1.00 68.56 107 ASN A CA 1
ATOM 814 C C . ASN A 1 107 ? 11.566 -1.087 -9.558 1.00 68.56 107 ASN A C 1
ATOM 816 O O . ASN A 1 107 ? 11.357 -0.276 -10.457 1.00 68.56 107 ASN A O 1
ATOM 820 N N . ALA A 1 108 ? 11.369 -0.809 -8.273 1.00 53.12 108 ALA A N 1
ATOM 821 C CA . ALA A 1 108 ?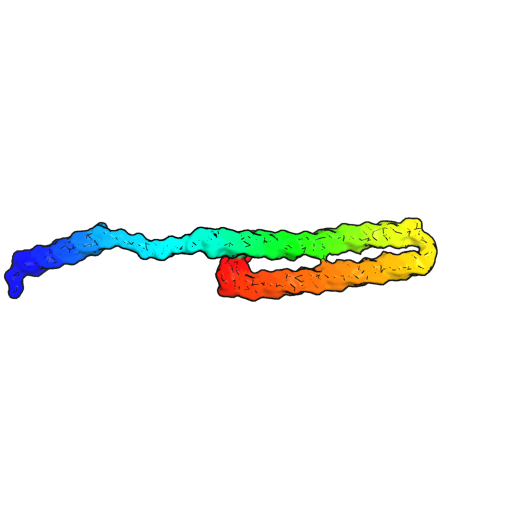 11.071 0.536 -7.821 1.00 53.12 108 ALA A CA 1
ATOM 822 C C . ALA A 1 108 ? 12.383 1.297 -7.647 1.00 53.12 108 ALA A C 1
ATOM 824 O O . ALA A 1 108 ? 13.122 1.025 -6.701 1.00 53.12 108 ALA A O 1
ATOM 825 N N . ASP A 1 109 ? 12.623 2.278 -8.509 1.00 50.41 109 ASP A N 1
ATOM 826 C CA . ASP A 1 109 ? 13.352 3.456 -8.064 1.00 50.41 109 ASP A CA 1
ATOM 827 C C . ASP A 1 109 ? 12.466 4.110 -6.990 1.00 50.41 109 ASP A C 1
ATOM 829 O O . ASP A 1 109 ? 11.296 4.461 -7.223 1.00 50.41 109 ASP A O 1
ATOM 833 N N . ILE A 1 110 ? 12.963 4.103 -5.753 1.00 45.03 110 ILE A N 1
ATOM 834 C CA . ILE A 1 110 ? 12.273 4.720 -4.617 1.00 45.03 110 ILE A CA 1
ATOM 835 C C . ILE A 1 110 ? 12.240 6.223 -4.856 1.00 45.03 110 ILE A C 1
ATOM 837 O O . ILE A 1 110 ? 13.332 6.804 -5.020 1.00 45.03 110 ILE A O 1
#

Organism: NCBI:txid33942

Sequence (110 aa):
MNHKQKLASLVLFFSILMTATPTFAADNVLVTGTKNMLNDVLKWLLILIPATAAVAISYQNWLKKSTEEPAEIAAKSKLIKKYMVAAVIGECSAAIVKLVLSYYGVNADI

Radius of gyration: 30.87 Å; Cα contacts (8 Å, |Δi|>4): 51; chains: 1; bounding box: 73×24×81 Å

pLDDT: mean 84.1, std 11.25, range [45.03, 96.38]

Mean predicted aligned error: 12.17 Å

Solvent-accessible surface area (backbone atoms only — not comparable to full-atom values): 6228 Å² total; per-residue (Å²): 133,56,72,71,55,56,52,53,54,51,52,54,53,52,52,53,62,73,67,58,72,87,79,72,84,74,78,56,64,68,62,54,51,50,32,51,52,52,34,52,53,51,55,49,48,62,51,46,42,56,52,53,34,50,52,54,39,51,51,40,53,51,58,38,73,76,50,87,53,67,69,60,41,51,53,38,53,52,48,41,51,49,42,54,53,50,30,51,54,51,42,52,51,52,49,49,53,46,58,60,39,34,79,75,68,31,59,76,86,127

Nearest PDB structures (foldseek):
  1tjl-assembly1_A  TM=6.012E-01  e=4.904E+00  Escherichia coli
  4ilo-assembly1_A  TM=5.375E-01  e=9.853E+00  Chlamydia trachomatis L2/434/Bu

Foldseek 3Di:
DDPVVVVVVVVVVVVVVVPPDDDDPDDDPVVVVVLQVLLVVLVVQLVVLVVVLVVLLVVLVVVLVVDPDPVSVVVSVVVNVVSVVSSVVSNVVSVVVCVVCVVVVSDDPD